Protein AF-A0AAW9E1P5-F1 (afdb_monomer)

pLDDT: mean 70.59, std 18.99, range [33.53, 93.5]

Structure (mmCIF, N/CA/C/O backbone):
data_AF-A0AAW9E1P5-F1
#
_entry.id   AF-A0AAW9E1P5-F1
#
loop_
_atom_site.group_PDB
_atom_site.id
_atom_site.type_symbol
_atom_site.label_atom_id
_atom_site.label_alt_id
_atom_site.label_comp_id
_atom_site.label_asym_id
_atom_site.label_entity_id
_atom_site.label_seq_id
_atom_site.pdbx_PDB_ins_code
_atom_site.Cartn_x
_atom_site.Cartn_y
_atom_site.Cartn_z
_atom_site.occupancy
_atom_site.B_iso_or_equiv
_atom_site.auth_seq_id
_atom_site.auth_comp_id
_atom_site.auth_asym_id
_atom_site.auth_atom_id
_atom_site.pdbx_PDB_model_num
ATOM 1 N N . MET A 1 1 ? -21.971 -15.546 39.933 1.00 37.09 1 MET A N 1
ATOM 2 C CA . MET A 1 1 ? -22.058 -14.760 38.681 1.00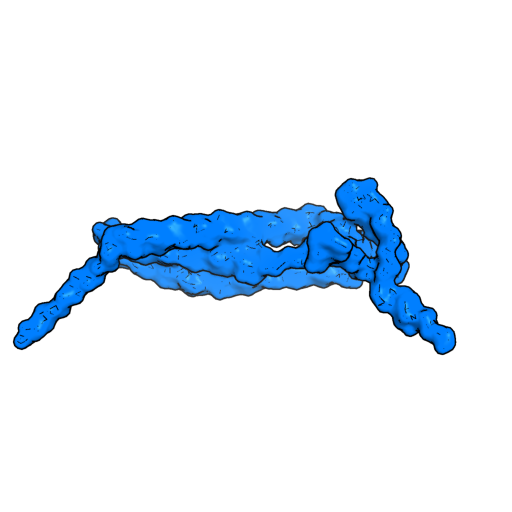 37.09 1 MET A CA 1
ATOM 3 C C . MET A 1 1 ? -20.858 -13.831 38.626 1.00 37.09 1 MET A C 1
ATOM 5 O O . MET A 1 1 ? -20.809 -12.867 39.376 1.00 37.09 1 MET A O 1
ATOM 9 N N . VAL A 1 2 ? -19.842 -14.179 37.836 1.00 39.12 2 VAL A N 1
ATOM 10 C CA . VAL A 1 2 ? -18.626 -13.367 37.693 1.00 39.12 2 VAL A CA 1
ATOM 11 C C . VAL A 1 2 ? -18.937 -12.247 36.705 1.00 39.12 2 VAL A C 1
ATOM 13 O O . VAL A 1 2 ? -19.222 -12.508 35.539 1.00 39.12 2 VAL A O 1
ATOM 16 N N . SER A 1 3 ? -18.948 -11.009 37.199 1.00 40.62 3 SER A N 1
ATOM 17 C CA . SER A 1 3 ? -19.027 -9.809 36.367 1.00 40.62 3 SER A CA 1
ATOM 18 C C . SER A 1 3 ? -17.874 -9.833 35.358 1.00 40.62 3 SER A C 1
ATOM 20 O O . SER A 1 3 ? -16.730 -10.038 35.779 1.00 40.62 3 SER A O 1
ATOM 22 N N . PRO A 1 4 ? -18.115 -9.661 34.045 1.00 50.28 4 PRO A N 1
ATOM 23 C CA . PRO A 1 4 ? -17.027 -9.590 33.090 1.00 50.28 4 PRO A CA 1
ATOM 24 C C . PRO A 1 4 ? -16.266 -8.296 33.368 1.00 50.28 4 PRO A C 1
ATOM 26 O O . PRO A 1 4 ? -16.728 -7.195 33.059 1.00 50.28 4 PRO A O 1
ATOM 29 N N . THR A 1 5 ? -15.092 -8.432 33.983 1.00 48.34 5 THR A N 1
ATOM 30 C CA . THR A 1 5 ? -14.117 -7.358 34.120 1.00 48.34 5 THR A CA 1
ATOM 31 C C . THR A 1 5 ? -13.845 -6.810 32.729 1.00 48.34 5 THR A C 1
ATOM 33 O O . THR A 1 5 ? -13.241 -7.458 31.873 1.00 48.34 5 THR A O 1
ATOM 36 N N . ARG A 1 6 ? -14.347 -5.599 32.487 1.00 48.88 6 ARG A N 1
ATOM 37 C CA . ARG A 1 6 ? -14.028 -4.790 31.318 1.00 48.88 6 ARG A CA 1
ATOM 38 C C . ARG A 1 6 ? -12.528 -4.506 31.410 1.00 48.88 6 ARG A C 1
ATOM 40 O O . ARG A 1 6 ? -12.123 -3.540 32.045 1.00 48.88 6 ARG A O 1
ATOM 47 N N . ARG A 1 7 ? -11.688 -5.387 30.861 1.00 52.50 7 ARG A N 1
ATOM 48 C CA . ARG A 1 7 ? -10.253 -5.125 30.720 1.00 52.50 7 ARG A CA 1
ATOM 49 C C . ARG A 1 7 ? -10.126 -3.957 29.749 1.00 52.50 7 ARG A C 1
ATOM 51 O O . ARG A 1 7 ? -10.206 -4.147 28.538 1.00 52.50 7 ARG A O 1
ATOM 58 N N . SER A 1 8 ? -10.039 -2.739 30.277 1.00 58.28 8 SER A N 1
ATOM 59 C CA . SER A 1 8 ? -9.611 -1.598 29.481 1.00 58.28 8 SER A CA 1
ATOM 60 C C . SER A 1 8 ? -8.161 -1.846 29.094 1.00 58.28 8 SER A C 1
ATOM 62 O O . SER A 1 8 ? -7.361 -2.271 29.929 1.00 58.28 8 SER A O 1
ATOM 64 N N . LEU A 1 9 ? -7.827 -1.603 27.831 1.00 63.16 9 LEU A N 1
ATOM 65 C CA . LEU A 1 9 ? -6.435 -1.561 27.407 1.00 63.16 9 LEU A CA 1
ATOM 66 C C . LEU A 1 9 ? -5.703 -0.545 28.300 1.00 63.16 9 LEU A C 1
ATOM 68 O O . LEU A 1 9 ? -6.252 0.528 28.561 1.00 63.16 9 LEU A O 1
ATOM 72 N N . ALA A 1 10 ? -4.516 -0.890 28.806 1.00 76.31 10 ALA A N 1
ATOM 73 C CA . ALA A 1 10 ? -3.713 0.062 29.567 1.00 76.31 10 ALA A CA 1
ATOM 74 C C . ALA A 1 10 ? -3.487 1.328 28.711 1.00 76.31 10 ALA A C 1
ATOM 76 O O . ALA A 1 10 ? -3.290 1.190 27.498 1.00 76.31 10 ALA A O 1
ATOM 77 N N . PRO A 1 11 ? -3.533 2.539 29.292 1.00 78.00 11 PRO A N 1
ATOM 78 C CA . PRO A 1 11 ? -3.399 3.788 28.538 1.00 78.00 11 PRO A CA 1
ATOM 79 C C . PRO A 1 11 ? -2.120 3.827 27.687 1.00 78.00 11 PRO A C 1
ATOM 81 O O . PRO A 1 11 ? -2.164 4.266 26.539 1.00 78.00 11 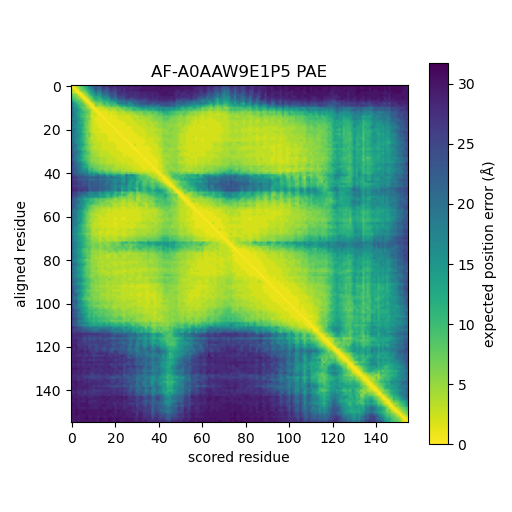PRO A O 1
ATOM 84 N N . ASP A 1 12 ? -1.026 3.248 28.183 1.00 82.25 12 ASP A N 1
ATOM 85 C CA . ASP A 1 12 ? 0.239 3.142 27.447 1.00 82.25 12 ASP A CA 1
ATOM 86 C C . ASP A 1 12 ? 0.124 2.227 26.219 1.00 82.25 12 ASP A C 1
ATOM 88 O O . ASP A 1 12 ? 0.589 2.562 25.131 1.00 82.25 12 ASP A O 1
ATOM 92 N N . ALA A 1 13 ? -0.568 1.092 26.350 1.00 83.38 13 ALA A N 1
ATOM 93 C CA . ALA A 1 13 ? -0.814 0.177 25.236 1.00 83.38 13 ALA A CA 1
ATOM 94 C C . ALA A 1 13 ? -1.752 0.791 24.183 1.00 83.38 13 ALA A C 1
ATOM 96 O O . ALA A 1 13 ? -1.593 0.539 22.989 1.00 83.38 13 ALA A O 1
ATOM 97 N N . PHE A 1 14 ? -2.708 1.623 24.610 1.00 86.38 14 PHE A N 1
ATOM 98 C CA . PHE A 1 14 ? -3.567 2.385 23.704 1.00 86.38 14 PHE A CA 1
ATOM 99 C C . PHE A 1 14 ? -2.764 3.410 22.898 1.00 86.38 14 PHE A C 1
ATOM 101 O O . PHE A 1 14 ? -2.911 3.479 21.678 1.00 86.38 14 PHE A O 1
ATOM 108 N N . LEU A 1 15 ? -1.886 4.165 23.565 1.00 87.62 15 LEU A N 1
ATOM 109 C CA . LEU A 1 15 ? -1.023 5.149 22.919 1.00 87.62 15 LEU A CA 1
ATOM 110 C C . LEU A 1 15 ? -0.057 4.488 21.926 1.00 87.62 15 LEU A C 1
ATOM 112 O O . LEU A 1 15 ? 0.050 4.938 20.787 1.00 87.62 15 LEU A O 1
ATOM 116 N N . LEU A 1 16 ? 0.596 3.391 22.321 1.00 89.50 16 LEU A N 1
ATOM 117 C CA . LEU A 1 16 ? 1.501 2.641 21.446 1.00 89.50 16 LEU A CA 1
ATOM 118 C C . LEU A 1 16 ? 0.784 2.099 20.207 1.00 89.50 16 LEU A C 1
ATOM 120 O O . LEU A 1 16 ? 1.308 2.207 19.099 1.00 89.50 16 LEU A O 1
ATOM 124 N N . LEU A 1 17 ? -0.429 1.565 20.371 1.00 89.75 17 LEU A N 1
ATOM 125 C CA . LEU A 1 17 ? -1.220 1.068 19.249 1.00 89.75 17 LEU A CA 1
ATOM 126 C C . LEU A 1 17 ? -1.655 2.208 18.314 1.00 89.75 17 LEU A C 1
ATOM 128 O O . LEU A 1 17 ? -1.618 2.039 17.098 1.00 89.75 17 LEU A O 1
ATOM 132 N N . ALA A 1 18 ? -2.000 3.381 18.854 1.00 90.44 18 ALA A N 1
ATOM 133 C CA . ALA A 1 18 ? -2.316 4.563 18.052 1.00 90.44 18 ALA A CA 1
ATOM 134 C C . ALA A 1 18 ? -1.112 5.034 17.224 1.00 90.44 18 ALA A C 1
ATOM 136 O O . ALA A 1 18 ? -1.243 5.255 16.020 1.00 90.44 18 ALA A O 1
ATOM 137 N N . ILE A 1 19 ? 0.064 5.127 17.851 1.00 93.44 19 ILE A N 1
ATOM 138 C CA . ILE A 1 19 ? 1.319 5.486 17.178 1.00 93.44 19 ILE A CA 1
ATOM 139 C C . ILE A 1 19 ? 1.637 4.470 16.078 1.00 93.44 19 ILE A C 1
ATOM 141 O O . ILE A 1 19 ? 1.923 4.853 14.946 1.00 93.44 19 ILE A O 1
ATOM 145 N N . PHE A 1 20 ? 1.528 3.176 16.377 1.00 93.00 20 PHE A N 1
ATOM 146 C CA . PHE A 1 20 ? 1.750 2.112 15.403 1.00 93.00 20 PHE A CA 1
ATOM 147 C C . PHE A 1 20 ? 0.799 2.214 14.199 1.00 93.00 20 PHE A C 1
ATOM 149 O O . PHE A 1 20 ? 1.245 2.144 13.054 1.00 93.00 20 PHE A O 1
ATOM 156 N N . CYS A 1 21 ? -0.497 2.451 14.430 1.00 93.44 21 CYS A N 1
ATOM 157 C CA . CYS A 1 21 ? -1.456 2.664 13.348 1.00 93.44 21 CYS A CA 1
ATOM 158 C C . CYS A 1 21 ? -1.112 3.898 12.500 1.00 93.44 21 CYS A C 1
ATOM 160 O O . CYS A 1 21 ? -1.239 3.838 11.282 1.00 93.44 21 CYS A O 1
ATOM 162 N N . LEU A 1 22 ? -0.644 4.994 13.104 1.00 93.31 22 LEU A N 1
ATOM 163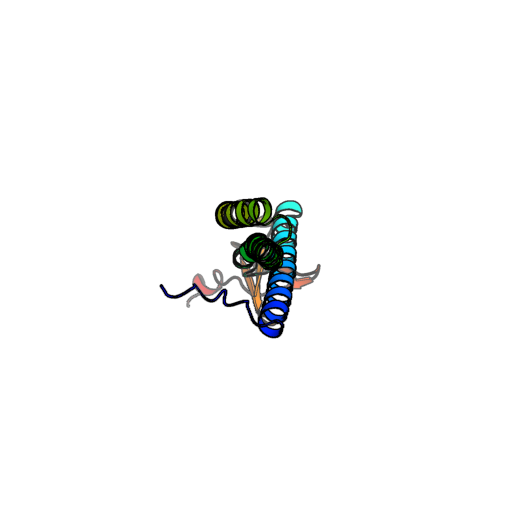 C CA . LEU A 1 22 ? -0.207 6.179 12.358 1.00 93.31 22 LEU A CA 1
ATOM 164 C C . LEU A 1 22 ? 1.019 5.892 11.482 1.00 93.31 22 LEU A C 1
ATOM 166 O O . LEU A 1 22 ? 1.048 6.311 10.327 1.00 93.31 22 LEU A O 1
ATOM 170 N N . TYR A 1 23 ? 1.995 5.127 11.977 1.00 93.50 23 TYR A N 1
ATOM 171 C CA . TYR A 1 23 ? 3.132 4.694 11.159 1.00 93.50 23 TYR A CA 1
ATOM 172 C C . TYR A 1 23 ? 2.687 3.854 9.960 1.00 93.50 23 TYR A C 1
ATOM 174 O O . TYR A 1 23 ? 3.101 4.123 8.832 1.00 93.50 23 TYR A O 1
ATOM 182 N N . LEU A 1 24 ? 1.802 2.876 10.179 1.00 92.00 24 LEU A N 1
ATOM 183 C CA . LEU A 1 24 ? 1.248 2.066 9.091 1.00 92.00 24 LEU A CA 1
ATOM 184 C C . LEU A 1 24 ? 0.454 2.906 8.084 1.00 92.00 24 LEU A C 1
ATOM 186 O O . LEU A 1 24 ? 0.518 2.636 6.887 1.00 92.00 24 LEU A O 1
ATOM 190 N N . PHE A 1 25 ? -0.256 3.934 8.553 1.00 93.19 25 PHE A N 1
ATOM 191 C CA . PHE A 1 25 ? -0.975 4.863 7.687 1.00 93.19 25 PHE A CA 1
ATOM 192 C C . PHE A 1 25 ? -0.015 5.608 6.757 1.00 93.19 25 PHE A C 1
ATOM 194 O O . PHE A 1 25 ? -0.231 5.623 5.550 1.00 93.19 25 PHE A O 1
ATOM 201 N N . VAL A 1 26 ? 1.065 6.184 7.297 1.00 92.75 26 VAL A N 1
ATOM 202 C CA . VAL A 1 26 ? 2.054 6.931 6.504 1.00 92.75 26 VAL A CA 1
ATOM 203 C C . VAL A 1 26 ? 2.749 6.023 5.488 1.00 92.75 26 VAL A C 1
ATOM 205 O O . VAL A 1 26 ? 2.847 6.387 4.319 1.00 92.75 26 VAL A O 1
ATOM 208 N N . ILE A 1 27 ? 3.177 4.827 5.905 1.00 89.81 27 ILE A N 1
ATOM 209 C CA . ILE A 1 27 ? 3.836 3.854 5.019 1.00 89.81 27 ILE A CA 1
ATOM 210 C C . ILE A 1 27 ? 2.889 3.408 3.901 1.00 89.81 27 ILE A C 1
ATOM 212 O O . ILE A 1 27 ? 3.270 3.405 2.732 1.00 89.81 27 ILE A O 1
ATOM 216 N N . GLY A 1 28 ? 1.648 3.057 4.249 1.00 88.94 28 GLY A N 1
ATOM 217 C CA . GLY A 1 28 ? 0.650 2.639 3.271 1.00 88.94 28 GLY A CA 1
ATOM 218 C C . GLY A 1 28 ? 0.279 3.760 2.300 1.00 88.94 28 GLY A C 1
ATOM 219 O O . GLY A 1 28 ? 0.130 3.504 1.107 1.00 88.94 28 GLY A O 1
ATOM 220 N N . LEU A 1 29 ? 0.178 5.006 2.778 1.00 91.00 29 LEU A N 1
ATOM 221 C CA . LEU A 1 29 ? -0.102 6.172 1.939 1.00 91.00 29 LEU A CA 1
ATOM 222 C C . LEU A 1 29 ? 1.037 6.424 0.950 1.00 91.00 29 LEU A C 1
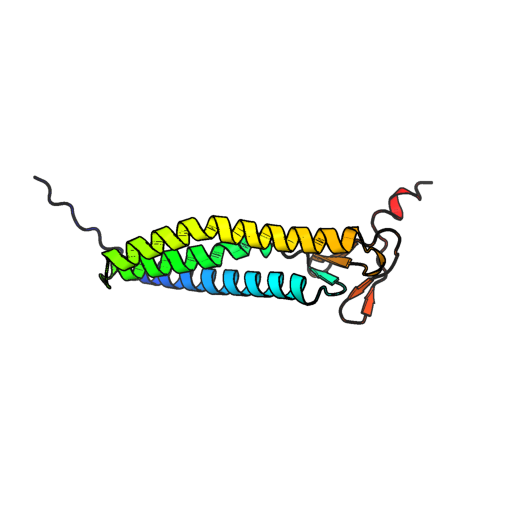ATOM 224 O O . LEU A 1 29 ? 0.776 6.584 -0.239 1.00 91.00 29 LEU A O 1
ATOM 228 N N . TYR A 1 30 ? 2.281 6.413 1.431 1.00 89.44 30 T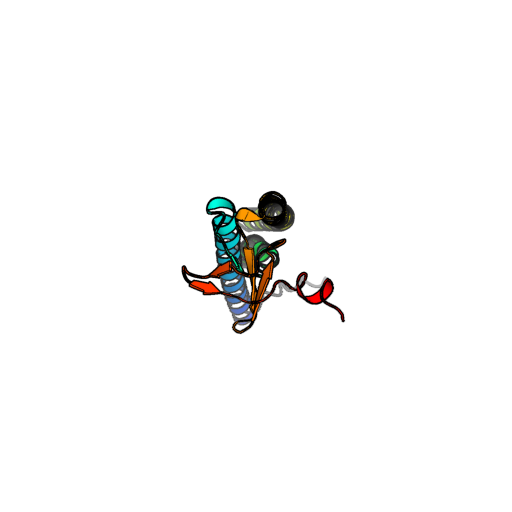YR A N 1
ATOM 229 C CA . TYR A 1 30 ? 3.467 6.562 0.592 1.00 89.44 30 TYR A CA 1
ATOM 230 C C . TYR A 1 30 ? 3.507 5.492 -0.505 1.00 89.44 30 TYR A C 1
ATOM 232 O O . TYR A 1 30 ? 3.550 5.834 -1.681 1.00 89.44 30 TYR A O 1
ATOM 240 N N . ALA A 1 31 ? 3.366 4.216 -0.136 1.00 87.38 31 ALA A N 1
ATOM 241 C CA . ALA A 1 31 ? 3.334 3.112 -1.093 1.00 87.38 31 ALA A CA 1
ATOM 242 C C . ALA A 1 31 ? 2.209 3.260 -2.136 1.00 87.38 31 ALA A C 1
ATOM 244 O O . ALA A 1 31 ? 2.415 2.999 -3.319 1.00 87.38 31 ALA A O 1
ATOM 245 N N . SER A 1 32 ? 1.025 3.712 -1.710 1.00 87.06 32 SER A N 1
ATOM 246 C CA . SER A 1 32 ? -0.110 3.943 -2.614 1.00 87.06 32 SER A CA 1
ATOM 247 C C . SER A 1 32 ? 0.188 5.050 -3.625 1.00 87.06 32 SER A C 1
ATOM 249 O O . SER A 1 32 ? -0.106 4.907 -4.809 1.00 87.06 32 SER A O 1
ATOM 251 N N . ILE A 1 33 ? 0.779 6.158 -3.166 1.00 86.94 33 ILE A N 1
ATOM 252 C CA . ILE A 1 33 ? 1.173 7.269 -4.035 1.00 86.94 33 ILE A CA 1
ATOM 253 C C . ILE A 1 33 ? 2.211 6.789 -5.045 1.00 86.94 33 ILE A C 1
ATOM 255 O O . ILE A 1 33 ? 2.026 7.034 -6.232 1.00 86.94 33 ILE A O 1
ATOM 259 N N . THR A 1 34 ? 3.238 6.055 -4.614 1.00 82.38 34 THR A N 1
ATOM 260 C CA . THR A 1 34 ? 4.293 5.598 -5.523 1.00 82.38 34 THR A CA 1
ATOM 261 C C . THR A 1 34 ? 3.757 4.677 -6.620 1.00 82.38 34 THR A C 1
ATOM 263 O O . THR A 1 34 ? 4.056 4.889 -7.792 1.00 82.38 34 THR A O 1
ATOM 266 N N . VAL A 1 35 ? 2.903 3.700 -6.285 1.00 81.25 35 VAL A N 1
ATOM 267 C CA . VAL A 1 35 ? 2.301 2.810 -7.298 1.00 81.25 35 VAL A CA 1
ATOM 268 C C . VAL A 1 35 ? 1.420 3.597 -8.277 1.00 81.25 35 VAL A C 1
ATOM 270 O O . VAL A 1 35 ? 1.469 3.349 -9.482 1.00 81.25 35 VAL A O 1
ATOM 273 N N . LEU A 1 36 ? 0.644 4.574 -7.792 1.00 84.56 36 LEU A N 1
ATOM 274 C CA . LEU A 1 36 ? -0.161 5.438 -8.661 1.00 84.56 36 LEU A CA 1
ATOM 275 C C . LEU A 1 36 ? 0.704 6.332 -9.553 1.00 84.56 36 LEU A C 1
ATOM 277 O O . LEU A 1 36 ? 0.386 6.492 -10.727 1.00 84.56 36 LEU A O 1
ATOM 281 N N . GLU A 1 37 ? 1.785 6.910 -9.028 1.00 81.50 37 GLU A N 1
ATOM 282 C CA . GLU A 1 37 ? 2.713 7.724 -9.814 1.00 81.50 37 GLU A CA 1
ATOM 283 C C . GLU A 1 37 ? 3.414 6.896 -10.894 1.00 81.50 37 GLU A C 1
ATOM 285 O O . GLU A 1 37 ? 3.507 7.360 -12.030 1.00 81.50 37 GLU A O 1
ATOM 290 N N . HIS A 1 38 ? 3.847 5.671 -10.579 1.00 75.69 38 HIS A N 1
ATOM 291 C CA . HIS A 1 38 ? 4.424 4.750 -11.561 1.00 75.69 38 HIS A CA 1
ATOM 292 C C . HIS A 1 38 ? 3.426 4.402 -12.667 1.00 75.69 38 HIS A C 1
ATOM 294 O O . HIS A 1 38 ? 3.770 4.475 -13.845 1.00 75.69 38 HIS A O 1
ATOM 300 N N . TRP A 1 39 ? 2.180 4.094 -12.305 1.00 78.06 39 TRP A N 1
ATOM 301 C CA . TRP A 1 39 ? 1.140 3.785 -13.284 1.00 78.06 39 TRP A CA 1
ATOM 302 C C . TRP A 1 39 ? 0.757 4.999 -14.151 1.00 78.06 39 TRP A C 1
ATOM 304 O O . TRP A 1 39 ? 0.572 4.857 -15.356 1.00 78.06 39 TRP A O 1
ATOM 314 N N . LEU A 1 40 ? 0.654 6.201 -13.565 1.00 78.88 40 LEU A N 1
ATOM 315 C CA . LEU A 1 40 ? 0.249 7.423 -14.276 1.00 78.88 40 LEU A CA 1
ATOM 316 C C . LEU A 1 40 ? 1.346 7.993 -15.175 1.00 78.88 40 LEU A C 1
ATOM 318 O O . LEU A 1 40 ? 1.055 8.463 -16.273 1.00 78.88 40 LEU A O 1
ATOM 322 N N . ARG A 1 41 ? 2.585 8.044 -14.677 1.00 73.38 41 ARG A N 1
ATOM 323 C CA . ARG A 1 41 ? 3.696 8.687 -15.388 1.00 73.38 41 ARG A CA 1
ATOM 324 C C . ARG A 1 41 ? 4.432 7.732 -16.318 1.00 73.38 41 ARG A C 1
ATOM 326 O O . ARG A 1 41 ? 5.176 8.233 -17.152 1.00 73.38 41 ARG A O 1
ATOM 333 N N . LEU A 1 42 ? 4.242 6.415 -16.165 1.00 67.56 42 LEU A N 1
ATOM 334 C CA . LEU A 1 42 ? 4.973 5.372 -16.895 1.00 67.56 42 LEU A CA 1
ATOM 335 C C . LEU A 1 42 ? 6.467 5.731 -17.032 1.00 67.56 42 LEU A C 1
ATOM 337 O O . LEU A 1 42 ? 6.977 5.855 -18.145 1.00 67.56 42 LEU A O 1
ATOM 341 N N . PRO A 1 43 ? 7.179 5.968 -15.912 1.00 61.00 43 PRO A N 1
ATOM 342 C CA . PRO A 1 43 ? 8.558 6.440 -15.954 1.00 61.00 43 PRO A CA 1
ATOM 343 C C . PRO A 1 43 ? 9.474 5.447 -16.678 1.00 61.00 43 PRO A C 1
ATOM 345 O O . PRO A 1 43 ? 9.288 4.238 -16.601 1.00 61.00 43 PRO A O 1
ATOM 348 N N . ASN A 1 44 ? 10.542 5.933 -17.306 1.00 54.88 44 ASN A N 1
ATOM 349 C CA . ASN A 1 44 ? 11.532 5.077 -17.984 1.00 54.88 44 ASN A CA 1
ATOM 350 C C . ASN A 1 44 ? 12.370 4.209 -17.005 1.00 54.88 44 ASN A C 1
ATOM 352 O O . ASN A 1 44 ? 13.357 3.591 -17.383 1.00 54.88 44 ASN A O 1
ATOM 356 N N . TYR A 1 45 ? 12.025 4.179 -15.716 1.00 53.06 45 TYR A N 1
ATOM 357 C CA . TYR A 1 45 ? 12.659 3.349 -14.697 1.00 53.06 45 TYR A CA 1
ATOM 358 C C . TYR A 1 45 ? 11.614 2.902 -13.667 1.00 53.06 45 TYR A C 1
ATOM 360 O O . TYR A 1 45 ? 10.779 3.698 -13.245 1.00 53.06 45 TYR A O 1
ATOM 368 N N . LEU A 1 46 ? 11.679 1.642 -13.229 1.00 57.06 46 LEU A N 1
ATOM 369 C CA . LEU A 1 46 ? 10.841 1.100 -12.155 1.00 57.06 46 LEU A CA 1
ATOM 370 C C . LEU A 1 46 ? 11.760 0.588 -11.054 1.00 57.06 46 LEU A C 1
ATOM 372 O O . LEU A 1 46 ? 12.479 -0.394 -11.219 1.00 57.06 46 LEU A O 1
ATOM 376 N N . THR A 1 47 ? 11.752 1.229 -9.897 1.00 53.41 47 THR A N 1
ATOM 377 C CA . THR A 1 47 ? 12.447 0.689 -8.727 1.00 53.41 47 THR A CA 1
ATOM 378 C C . THR A 1 47 ? 11.742 -0.592 -8.261 1.00 53.41 47 THR A C 1
ATOM 380 O O . THR A 1 47 ? 10.513 -0.649 -8.278 1.00 53.41 47 THR A O 1
ATOM 383 N N . ASP A 1 48 ? 12.492 -1.641 -7.875 1.00 50.19 48 ASP A N 1
ATOM 384 C CA . ASP A 1 48 ? 11.924 -2.882 -7.311 1.00 50.19 48 ASP A CA 1
ATOM 385 C C . ASP A 1 48 ? 11.438 -2.612 -5.889 1.00 50.19 48 ASP A C 1
ATOM 387 O O . ASP A 1 48 ? 12.009 -3.033 -4.881 1.00 50.19 48 ASP A O 1
ATOM 391 N N . ASN A 1 49 ? 10.395 -1.808 -5.808 1.00 56.56 49 ASN A N 1
ATOM 392 C CA . ASN A 1 49 ? 9.830 -1.411 -4.556 1.00 56.56 49 ASN A CA 1
ATOM 393 C C . ASN A 1 49 ? 8.801 -2.470 -4.183 1.00 56.56 49 ASN A C 1
ATOM 395 O O . ASN A 1 49 ? 7.768 -2.619 -4.828 1.00 56.56 49 ASN A O 1
ATOM 399 N N . ARG A 1 50 ? 9.030 -3.159 -3.059 1.00 63.78 50 ARG A N 1
ATOM 400 C CA . ARG A 1 50 ? 8.026 -4.009 -2.381 1.00 63.78 50 ARG A CA 1
ATOM 401 C C . ARG A 1 50 ? 6.804 -3.211 -1.885 1.00 63.78 50 ARG A C 1
ATOM 403 O O . ARG A 1 50 ? 6.067 -3.669 -1.015 1.00 63.78 50 ARG A O 1
ATOM 410 N N . GLU A 1 51 ? 6.609 -2.006 -2.401 1.00 67.19 51 GLU A N 1
ATOM 411 C CA . GLU A 1 51 ? 5.583 -1.052 -2.027 1.00 67.19 51 GLU A CA 1
ATOM 412 C C . GLU A 1 51 ? 4.193 -1.593 -2.330 1.00 67.19 51 GLU A C 1
ATOM 414 O O . GLU A 1 51 ? 3.323 -1.417 -1.486 1.00 67.19 51 GLU A O 1
ATOM 419 N N . THR A 1 52 ? 3.999 -2.380 -3.398 1.00 65.31 52 THR A N 1
ATOM 420 C CA . THR A 1 52 ? 2.713 -3.032 -3.712 1.00 65.31 52 THR A CA 1
ATOM 421 C C . THR A 1 52 ? 2.182 -3.869 -2.537 1.00 65.31 52 THR A C 1
ATOM 423 O O . THR A 1 52 ? 0.984 -3.859 -2.254 1.00 65.31 52 THR A O 1
ATOM 426 N N . PHE A 1 53 ? 3.065 -4.526 -1.770 1.00 67.19 53 PHE A N 1
ATOM 427 C CA . PHE A 1 53 ? 2.678 -5.262 -0.557 1.00 67.19 53 PHE A CA 1
ATOM 428 C C . PHE A 1 53 ? 2.323 -4.344 0.620 1.00 67.19 53 PHE A C 1
ATOM 430 O O . PHE A 1 53 ? 1.496 -4.700 1.460 1.00 67.19 53 PHE A O 1
ATOM 437 N N . LEU A 1 54 ? 2.938 -3.164 0.693 1.00 79.31 54 LEU A N 1
ATOM 438 C CA . LEU A 1 54 ? 2.737 -2.193 1.769 1.00 79.31 54 LEU A CA 1
ATOM 439 C C . LEU A 1 54 ? 1.477 -1.341 1.574 1.00 79.31 54 LEU A C 1
ATOM 441 O O . LEU A 1 54 ? 0.976 -0.783 2.547 1.00 79.31 54 LEU A O 1
ATOM 445 N N . VAL A 1 55 ? 0.903 -1.300 0.367 1.00 81.69 55 VAL A N 1
ATOM 446 C CA . VAL A 1 55 ? -0.348 -0.576 0.081 1.00 81.69 55 VAL A CA 1
ATOM 447 C C . VAL A 1 55 ? -1.508 -1.045 0.975 1.00 81.69 55 VAL A C 1
ATOM 449 O O . VAL A 1 55 ? -2.304 -0.241 1.465 1.00 81.69 55 VAL A O 1
ATOM 452 N N . GLY A 1 56 ? -1.564 -2.344 1.287 1.00 80.31 56 GLY A N 1
ATOM 453 C CA . GLY A 1 56 ? -2.565 -2.919 2.192 1.00 80.31 56 GLY A CA 1
ATOM 454 C C . GLY A 1 56 ? -2.508 -2.397 3.632 1.00 80.31 56 GLY A C 1
ATOM 455 O O . GLY A 1 56 ? -3.495 -2.505 4.364 1.00 80.31 56 GLY A O 1
ATOM 456 N N . ALA A 1 57 ? -1.387 -1.795 4.044 1.00 86.69 57 ALA A N 1
ATOM 457 C CA . ALA A 1 57 ? -1.231 -1.221 5.375 1.00 86.69 57 ALA A CA 1
ATOM 458 C C . ALA A 1 57 ? -2.139 -0.002 5.597 1.00 86.69 57 ALA A C 1
ATOM 460 O O . ALA A 1 57 ? -2.570 0.223 6.726 1.00 86.69 57 ALA A O 1
ATOM 461 N N . LEU A 1 58 ? -2.489 0.746 4.543 1.00 91.19 58 LEU A N 1
ATOM 462 C CA . LEU A 1 58 ? -3.305 1.959 4.647 1.00 91.19 58 LEU A CA 1
ATOM 463 C C . LEU A 1 58 ? -4.736 1.681 5.160 1.00 91.19 58 LEU A C 1
ATOM 465 O O . LEU A 1 58 ? -5.114 2.224 6.202 1.00 91.19 58 LEU A O 1
ATOM 469 N N . PRO A 1 59 ? -5.548 0.825 4.509 1.00 91.69 59 PRO A N 1
ATOM 470 C CA . PRO A 1 59 ? -6.895 0.524 4.995 1.00 91.69 59 PRO A CA 1
ATOM 471 C C . PRO A 1 59 ? -6.887 -0.221 6.339 1.00 91.69 59 PRO A C 1
ATOM 473 O O . PRO A 1 59 ? -7.764 0.017 7.172 1.00 91.69 59 PRO A O 1
ATOM 476 N N . LEU A 1 60 ? -5.867 -1.047 6.612 1.00 90.12 60 LEU A N 1
ATOM 477 C CA . LEU A 1 60 ? -5.682 -1.685 7.921 1.00 90.12 60 LEU A CA 1
ATOM 478 C C . LEU A 1 60 ? -5.372 -0.669 9.029 1.00 90.12 60 LEU A C 1
ATOM 480 O O . LEU A 1 60 ? -5.924 -0.769 10.125 1.00 90.12 60 LEU A O 1
ATOM 484 N N . ALA A 1 61 ? -4.543 0.335 8.748 1.00 92.31 61 ALA A N 1
ATOM 485 C CA . ALA A 1 61 ? -4.249 1.419 9.676 1.00 92.31 61 ALA A CA 1
ATOM 486 C C . ALA A 1 61 ? -5.505 2.233 10.011 1.00 92.31 61 ALA A C 1
ATOM 488 O O . ALA A 1 61 ? -5.774 2.502 11.183 1.00 92.31 61 ALA A O 1
ATOM 489 N N . ILE A 1 62 ? -6.320 2.556 8.999 1.00 93.06 62 ILE A N 1
ATOM 490 C CA . ILE A 1 62 ? -7.605 3.245 9.185 1.00 93.06 62 ILE A CA 1
ATOM 491 C C . ILE A 1 62 ? -8.545 2.393 10.047 1.00 93.06 62 ILE A C 1
ATOM 493 O O . ILE A 1 62 ? -9.138 2.901 11.000 1.00 93.06 62 ILE A O 1
ATOM 497 N N . ALA A 1 63 ? -8.650 1.089 9.775 1.00 92.44 63 ALA A N 1
ATOM 498 C CA . ALA A 1 63 ? -9.446 0.179 10.593 1.00 92.44 63 ALA A CA 1
ATOM 499 C C . ALA A 1 63 ? -8.964 0.131 12.056 1.00 92.44 63 ALA A C 1
ATOM 501 O O . ALA A 1 63 ? -9.795 0.145 12.968 1.00 92.44 63 ALA A O 1
ATOM 502 N N . GLY A 1 64 ? -7.647 0.135 12.286 1.00 90.00 64 GLY A N 1
ATOM 503 C CA . GLY A 1 64 ? -7.041 0.194 13.617 1.00 90.00 64 GLY A CA 1
ATOM 504 C C . GLY A 1 64 ? -7.391 1.478 14.375 1.00 90.00 64 GLY A C 1
ATOM 505 O O . GLY A 1 64 ? -7.875 1.409 15.506 1.00 90.00 64 GLY A O 1
ATOM 506 N N . LEU A 1 65 ? -7.257 2.644 13.732 1.00 92.50 65 LEU A N 1
ATOM 507 C CA . LEU A 1 65 ? -7.632 3.944 14.310 1.00 92.50 65 LEU A CA 1
ATOM 508 C C . LEU A 1 65 ? -9.128 4.014 14.651 1.00 92.50 65 LEU A C 1
ATOM 510 O O . LEU A 1 65 ? -9.504 4.474 15.730 1.00 92.50 65 LEU A O 1
ATOM 514 N N . LEU A 1 66 ? -9.996 3.498 13.777 1.00 91.81 66 LEU A N 1
ATOM 515 C CA . LEU A 1 66 ? -11.436 3.404 14.042 1.00 91.81 66 LEU A CA 1
ATOM 516 C C . LEU A 1 66 ? -11.741 2.471 15.225 1.00 91.81 66 LEU A C 1
ATO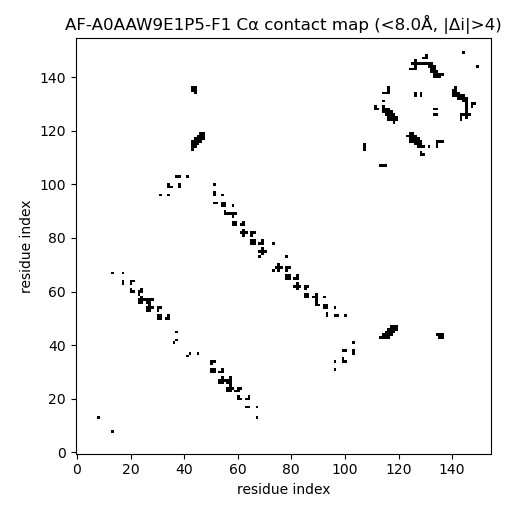M 518 O O . LEU A 1 66 ? -12.609 2.773 16.047 1.00 91.81 66 LEU A O 1
ATOM 522 N N . GLY A 1 67 ? -11.017 1.356 15.342 1.00 87.75 67 GLY A N 1
ATOM 523 C CA . GLY A 1 67 ? -11.105 0.445 16.483 1.00 87.75 67 GLY A CA 1
ATOM 524 C C . GLY A 1 67 ? -10.704 1.113 17.802 1.00 87.75 67 GLY A C 1
ATOM 525 O O . GLY A 1 67 ? -11.404 0.962 18.805 1.00 87.75 67 GLY A O 1
ATOM 526 N N . LEU A 1 68 ? -9.640 1.919 17.786 1.00 89.00 68 LEU A N 1
ATOM 527 C CA . LEU A 1 68 ? -9.196 2.715 18.932 1.00 89.00 68 LEU A CA 1
ATOM 528 C C . LEU A 1 68 ? -10.254 3.749 19.344 1.00 89.00 68 LEU A C 1
ATOM 530 O O . LEU A 1 68 ? -10.643 3.794 20.511 1.00 89.00 68 LEU A O 1
ATOM 534 N N . LEU A 1 69 ? -10.811 4.505 18.391 1.00 87.38 69 LEU A N 1
ATOM 535 C CA . LEU A 1 69 ? -11.903 5.456 18.652 1.00 87.38 69 LEU A CA 1
ATOM 536 C C . LEU A 1 69 ? -13.146 4.767 19.240 1.00 87.38 69 LEU A C 1
ATOM 538 O O . LEU A 1 69 ? -13.773 5.285 20.169 1.00 87.38 69 LEU A O 1
ATOM 542 N N . ALA A 1 70 ? -13.481 3.567 18.754 1.00 86.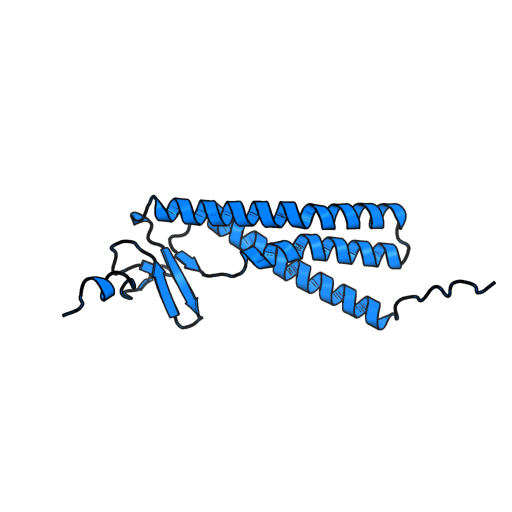75 70 ALA A N 1
ATOM 543 C CA . ALA A 1 70 ? -14.552 2.750 19.322 1.00 86.75 70 ALA A CA 1
ATOM 544 C C . ALA A 1 70 ? -14.254 2.302 20.765 1.00 86.75 70 ALA A C 1
ATOM 546 O O . ALA A 1 70 ? -15.180 2.196 21.577 1.00 86.75 70 ALA A O 1
ATOM 547 N N . GLY A 1 71 ? -12.980 2.041 21.077 1.00 82.31 71 GLY A N 1
ATOM 548 C CA . GLY A 1 71 ? -12.484 1.670 22.403 1.00 82.31 71 GLY A CA 1
ATOM 549 C C . GLY A 1 71 ? -12.641 2.781 23.442 1.00 82.31 71 GLY A C 1
ATOM 550 O O . GLY A 1 71 ? -13.040 2.494 24.569 1.00 82.31 71 GLY A O 1
ATOM 551 N N . VAL A 1 72 ? -12.440 4.043 23.043 1.00 85.19 72 VAL A N 1
ATOM 552 C CA . VAL A 1 72 ? -12.643 5.238 23.895 1.00 85.19 72 VAL A CA 1
ATOM 553 C C . VAL A 1 72 ? -14.130 5.619 24.020 1.00 85.19 72 VAL A C 1
ATOM 555 O O . VAL A 1 72 ? -14.511 6.440 24.846 1.00 85.19 72 VAL A O 1
ATOM 558 N N . GLY A 1 73 ? -15.012 4.984 23.240 1.00 79.56 73 GLY A N 1
ATOM 559 C CA . GLY A 1 73 ? -16.465 5.168 23.329 1.00 79.56 73 GLY A CA 1
ATOM 560 C C . GLY A 1 73 ? -17.048 6.171 22.332 1.00 79.56 73 GLY A C 1
ATOM 561 O O . GLY A 1 73 ? -18.263 6.386 22.329 1.00 79.56 73 GLY A O 1
ATOM 562 N N . VAL A 1 74 ? -16.239 6.724 21.424 1.00 82.12 74 VAL A N 1
ATOM 563 C CA . VAL A 1 74 ? -16.709 7.625 20.363 1.00 82.12 74 VAL A CA 1
ATOM 564 C C . VAL A 1 74 ? -17.601 6.847 19.400 1.00 82.12 74 VAL A C 1
ATOM 566 O O . VAL A 1 74 ? -17.129 5.962 18.690 1.00 82.12 74 VAL A O 1
ATOM 569 N N . LYS A 1 75 ? -18.910 7.147 19.383 1.00 87.12 75 LYS A N 1
ATOM 570 C CA . LYS A 1 75 ? -19.916 6.549 18.475 1.00 87.12 75 LYS A CA 1
ATOM 571 C C . LYS A 1 75 ? -19.669 5.050 18.207 1.00 87.12 75 LYS A C 1
ATOM 573 O O . LYS A 1 75 ? -19.675 4.605 17.059 1.00 87.12 75 LYS A O 1
ATOM 578 N N . LYS A 1 76 ? -19.453 4.262 19.271 1.00 86.38 76 LYS A N 1
ATOM 579 C CA . LYS A 1 76 ? -18.907 2.889 19.221 1.00 86.38 76 LYS A CA 1
ATOM 580 C C . LYS A 1 76 ? -19.506 1.998 18.124 1.00 86.38 76 LYS A C 1
ATOM 582 O O . LYS A 1 76 ? -18.769 1.338 17.401 1.00 86.38 76 LYS A O 1
ATOM 587 N N . ARG A 1 77 ? -20.838 1.985 17.966 1.00 87.50 77 ARG A N 1
ATOM 588 C CA . ARG A 1 77 ? -21.515 1.170 16.935 1.00 87.50 77 ARG A CA 1
ATOM 589 C C . ARG A 1 77 ? -21.124 1.570 15.509 1.00 87.50 77 ARG A C 1
ATOM 591 O O . ARG A 1 77 ? -20.941 0.690 14.675 1.00 87.50 77 ARG A O 1
ATOM 598 N N . LEU A 1 78 ? -21.006 2.869 15.237 1.00 90.25 78 LEU A N 1
ATOM 599 C CA . LEU A 1 78 ? -20.604 3.385 13.930 1.00 90.25 78 LEU A CA 1
ATOM 600 C C . LEU A 1 78 ? -19.136 3.050 13.652 1.00 90.25 78 LEU A C 1
ATOM 602 O O . LEU A 1 78 ? -18.834 2.490 12.605 1.00 90.25 78 LEU A O 1
ATOM 606 N N . MET A 1 79 ? -18.250 3.315 14.614 1.00 89.94 79 MET A N 1
ATOM 607 C CA . MET A 1 79 ? -16.812 3.070 14.466 1.00 89.94 79 MET A CA 1
ATOM 608 C C . MET A 1 79 ? -16.490 1.585 14.253 1.00 89.94 79 MET A C 1
ATOM 610 O O . MET A 1 79 ? -15.707 1.254 13.372 1.00 89.94 79 MET A O 1
ATOM 614 N N . VAL A 1 80 ? -17.162 0.671 14.967 1.00 88.19 80 VAL A N 1
ATOM 615 C CA . VAL A 1 80 ? -17.011 -0.781 14.745 1.00 88.19 80 VAL A CA 1
ATOM 616 C C . VAL A 1 80 ? -17.501 -1.201 13.355 1.00 88.19 80 VAL A C 1
ATOM 618 O O . VAL A 1 80 ? -16.879 -2.053 12.725 1.00 88.19 80 VAL A O 1
ATOM 621 N N . ARG A 1 81 ? -18.606 -0.625 12.857 1.00 90.62 81 ARG A N 1
ATOM 622 C CA . ARG A 1 81 ? -19.085 -0.909 11.493 1.00 90.62 81 ARG A CA 1
ATOM 623 C C . ARG A 1 81 ? -18.080 -0.434 10.448 1.00 90.62 81 ARG A C 1
ATOM 625 O O . ARG A 1 81 ? -17.730 -1.216 9.573 1.00 90.62 81 ARG A O 1
ATOM 632 N N . LEU A 1 82 ? -17.584 0.796 10.577 1.00 91.62 82 LEU A N 1
ATOM 633 C CA . LEU A 1 82 ? -16.575 1.343 9.670 1.00 91.62 82 LEU A CA 1
ATOM 634 C C . LEU A 1 82 ? -15.275 0.533 9.727 1.00 91.62 82 LEU A C 1
ATOM 636 O O . LEU A 1 82 ? -14.749 0.176 8.683 1.00 91.62 82 LEU A O 1
ATOM 640 N N . CYS A 1 83 ? -14.810 0.151 10.918 1.00 91.38 83 CYS A N 1
ATOM 641 C CA . CYS A 1 83 ? -13.643 -0.715 11.097 1.00 91.38 83 CYS A CA 1
ATOM 642 C C . CYS A 1 83 ? -13.775 -2.022 10.291 1.00 91.38 83 CYS A C 1
ATOM 644 O O . CYS A 1 83 ? -12.880 -2.361 9.523 1.00 91.38 83 CYS A O 1
ATOM 646 N N . LYS A 1 84 ? -14.927 -2.707 10.367 1.00 90.50 84 LYS A N 1
ATOM 647 C CA . LYS A 1 84 ? -15.193 -3.914 9.559 1.00 90.50 84 LYS A CA 1
ATOM 648 C C . LYS A 1 84 ? -15.175 -3.642 8.055 1.00 90.50 84 LYS A C 1
ATOM 650 O O . LYS A 1 84 ? -14.632 -4.451 7.308 1.00 90.50 84 LYS A O 1
ATOM 655 N N . VAL A 1 85 ? -15.763 -2.525 7.621 1.00 93.12 85 VAL A N 1
ATOM 656 C CA . VAL A 1 85 ? -15.769 -2.120 6.207 1.00 93.12 85 VAL A CA 1
ATOM 657 C C . VAL A 1 85 ? -14.345 -1.896 5.713 1.00 93.12 85 VAL A C 1
ATOM 659 O O . VAL A 1 85 ? -13.989 -2.442 4.678 1.00 93.12 85 VAL A O 1
ATOM 662 N N . PHE A 1 86 ? -13.513 -1.171 6.463 1.00 91.69 86 PHE A N 1
ATOM 663 C CA . PHE A 1 86 ? -12.121 -0.929 6.082 1.00 91.69 86 PHE A CA 1
ATOM 664 C C . PHE A 1 86 ? -11.280 -2.209 6.091 1.00 91.69 86 PHE A C 1
ATOM 666 O O . PHE A 1 86 ? -10.498 -2.402 5.169 1.00 91.69 86 PHE A O 1
ATOM 673 N N . CYS A 1 87 ? -11.500 -3.134 7.034 1.00 89.88 87 CYS A N 1
ATOM 674 C CA . CYS A 1 87 ? -10.854 -4.451 6.994 1.00 89.88 87 CYS A CA 1
ATOM 675 C C . CYS A 1 87 ? -11.216 -5.247 5.731 1.00 89.88 87 CYS A C 1
ATOM 677 O O . CYS A 1 87 ? -10.343 -5.866 5.129 1.00 89.88 87 CYS A O 1
ATOM 679 N N . ALA A 1 88 ? -12.490 -5.241 5.323 1.00 89.75 88 ALA A N 1
ATOM 680 C CA . ALA A 1 88 ? -12.918 -5.901 4.090 1.00 89.75 88 ALA A CA 1
ATOM 681 C C . ALA A 1 88 ? -12.368 -5.183 2.846 1.00 89.75 88 ALA A C 1
ATOM 683 O O . ALA A 1 88 ? -11.906 -5.823 1.902 1.00 89.75 88 ALA A O 1
ATOM 684 N N . PHE A 1 89 ? -12.365 -3.849 2.874 1.00 90.00 89 PHE A N 1
ATOM 685 C CA . PHE A 1 89 ? -11.834 -3.016 1.804 1.00 90.00 89 PHE A CA 1
ATOM 686 C C . PHE A 1 89 ? -10.334 -3.233 1.597 1.00 90.00 89 PHE A C 1
ATOM 688 O O . PHE A 1 89 ? -9.888 -3.158 0.459 1.00 90.00 89 PHE A O 1
ATOM 695 N N . SER A 1 90 ? -9.568 -3.590 2.636 1.00 87.62 90 SER A N 1
ATOM 696 C CA . SER A 1 90 ? -8.141 -3.909 2.506 1.00 87.62 90 SER A CA 1
ATOM 697 C C . SER A 1 90 ? -7.848 -4.954 1.433 1.00 87.62 90 SER A C 1
ATOM 699 O O . SER A 1 90 ? -6.883 -4.800 0.694 1.00 87.62 90 SER A O 1
ATOM 701 N N . LEU A 1 91 ? -8.686 -5.987 1.302 1.00 86.19 91 LEU A N 1
ATOM 702 C CA . LEU A 1 91 ? -8.490 -7.030 0.290 1.00 86.19 91 LEU A CA 1
ATOM 703 C C . LEU A 1 91 ? -8.688 -6.487 -1.128 1.00 86.19 91 LEU A C 1
ATOM 705 O O . LEU A 1 91 ? -7.872 -6.744 -2.010 1.00 86.19 91 LEU A O 1
ATOM 709 N N . ILE A 1 92 ? -9.748 -5.700 -1.327 1.00 89.81 92 ILE A N 1
ATOM 710 C CA . ILE A 1 92 ? -10.055 -5.060 -2.613 1.00 89.81 92 ILE A CA 1
ATOM 711 C C . ILE A 1 92 ? -8.957 -4.053 -2.968 1.00 89.81 92 ILE A C 1
ATOM 713 O O . ILE A 1 92 ? -8.515 -3.995 -4.110 1.00 89.81 92 ILE A O 1
ATOM 717 N N . TYR A 1 93 ? -8.490 -3.296 -1.977 1.00 89.81 93 TYR A N 1
ATOM 718 C CA . TYR A 1 93 ? -7.440 -2.300 -2.128 1.00 89.81 93 TYR A CA 1
ATOM 719 C C . TYR A 1 93 ? -6.120 -2.945 -2.565 1.00 89.81 93 TYR A C 1
ATOM 721 O O . TYR A 1 93 ? -5.547 -2.540 -3.569 1.00 89.81 93 TYR A O 1
ATOM 729 N N . ILE A 1 94 ? -5.685 -4.014 -1.889 1.00 87.56 94 ILE A N 1
ATOM 730 C CA . ILE A 1 94 ? -4.483 -4.766 -2.278 1.00 87.56 94 ILE A CA 1
ATOM 731 C C . ILE A 1 94 ? -4.627 -5.322 -3.700 1.00 87.56 94 ILE A C 1
ATOM 733 O O . ILE A 1 94 ? -3.712 -5.175 -4.504 1.00 87.56 94 ILE A O 1
ATOM 737 N N . ALA A 1 95 ? -5.775 -5.922 -4.032 1.00 88.12 95 ALA A N 1
ATOM 738 C CA . ALA A 1 95 ? -6.009 -6.485 -5.360 1.00 88.12 95 ALA A CA 1
ATOM 739 C C . ALA A 1 95 ? -5.976 -5.418 -6.469 1.00 88.12 95 ALA A C 1
ATOM 741 O O . ALA A 1 95 ? -5.388 -5.651 -7.522 1.00 88.12 95 ALA A O 1
ATOM 742 N N . ALA A 1 96 ? -6.561 -4.240 -6.231 1.00 88.75 96 ALA A N 1
ATOM 743 C CA . ALA A 1 96 ? -6.557 -3.136 -7.188 1.00 88.75 96 ALA A CA 1
ATOM 744 C C . ALA A 1 96 ? -5.135 -2.627 -7.468 1.00 88.75 96 ALA A C 1
ATOM 746 O O . ALA A 1 96 ? -4.763 -2.434 -8.622 1.00 88.75 96 ALA A O 1
ATOM 747 N N . PHE A 1 97 ? -4.321 -2.460 -6.426 1.00 87.62 97 PHE A N 1
ATOM 748 C CA . PHE A 1 97 ? -2.941 -2.003 -6.580 1.00 87.62 97 PHE A CA 1
ATOM 749 C C . PHE A 1 97 ? -2.022 -3.071 -7.172 1.00 87.62 97 PHE A C 1
ATOM 751 O O . PHE A 1 97 ? -1.185 -2.744 -8.007 1.00 87.62 97 PHE A O 1
ATOM 758 N N . ALA A 1 98 ? -2.227 -4.344 -6.832 1.00 85.06 98 ALA A N 1
ATOM 759 C CA . ALA A 1 98 ? -1.550 -5.452 -7.498 1.00 85.06 98 ALA A CA 1
ATOM 760 C C . ALA A 1 98 ? -1.902 -5.518 -8.993 1.00 85.06 98 ALA A C 1
ATOM 762 O O . ALA A 1 98 ? -1.038 -5.796 -9.820 1.00 85.06 98 ALA A O 1
ATOM 763 N N . TRP A 1 99 ? -3.154 -5.226 -9.358 1.00 86.81 99 TRP A N 1
ATOM 764 C CA . TRP A 1 99 ? -3.568 -5.153 -10.757 1.00 86.81 99 TRP A CA 1
ATOM 765 C C . TRP A 1 99 ? -2.931 -3.970 -11.495 1.00 86.81 99 TRP A C 1
ATOM 767 O O . TRP A 1 99 ? -2.483 -4.143 -12.627 1.00 86.81 99 TRP A O 1
ATOM 777 N N . LEU A 1 100 ? -2.849 -2.791 -10.868 1.00 84.62 100 LEU A N 1
ATOM 778 C CA . LEU A 1 100 ? -2.167 -1.626 -11.447 1.00 84.62 100 LEU A CA 1
ATOM 779 C C . LEU A 1 100 ? -0.678 -1.898 -11.676 1.00 84.62 100 LEU A C 1
ATOM 781 O O . LEU A 1 100 ? -0.164 -1.608 -12.754 1.00 84.62 100 LEU A O 1
ATOM 785 N N . ASP A 1 101 ? -0.007 -2.497 -10.695 1.00 78.56 101 ASP A N 1
ATOM 786 C CA . ASP A 1 101 ? 1.402 -2.885 -10.791 1.00 78.56 101 ASP A CA 1
ATOM 787 C C . ASP A 1 101 ? 1.608 -3.919 -11.910 1.00 78.56 101 ASP A C 1
ATOM 789 O O . ASP A 1 101 ? 2.442 -3.736 -12.796 1.00 78.56 101 ASP A O 1
ATOM 793 N N . TRP A 1 102 ? 0.750 -4.944 -11.970 1.00 78.69 102 TRP A N 1
ATOM 794 C CA . TRP A 1 102 ? 0.774 -5.930 -13.050 1.00 78.69 102 TRP A CA 1
ATOM 795 C C . TRP A 1 102 ? 0.575 -5.295 -14.431 1.00 78.69 102 TRP A C 1
ATOM 797 O O . TRP A 1 102 ? 1.343 -5.583 -15.343 1.00 78.69 102 TRP A O 1
ATOM 807 N N . ARG A 1 103 ? -0.403 -4.393 -14.591 1.00 81.69 103 ARG A N 1
ATOM 808 C CA . ARG A 1 103 ? -0.641 -3.686 -15.862 1.00 81.69 103 ARG A CA 1
ATOM 809 C C . ARG A 1 103 ? 0.517 -2.786 -16.264 1.00 81.69 103 ARG A C 1
ATOM 811 O O . ARG A 1 103 ? 0.815 -2.683 -17.449 1.00 81.69 103 ARG A O 1
ATOM 818 N N . THR A 1 104 ? 1.159 -2.158 -15.286 1.00 75.19 104 THR A N 1
ATOM 819 C CA . THR A 1 104 ? 2.366 -1.358 -15.503 1.00 75.19 104 THR A CA 1
ATOM 820 C C . THR A 1 104 ? 3.480 -2.250 -16.051 1.00 75.19 104 THR A C 1
ATOM 822 O O . THR A 1 104 ? 4.039 -1.950 -17.099 1.00 75.19 104 THR A O 1
ATOM 825 N N . MET A 1 105 ? 3.731 -3.408 -15.430 1.00 71.38 105 MET A N 1
ATOM 826 C CA . MET A 1 105 ? 4.735 -4.374 -15.900 1.00 71.38 105 MET A CA 1
ATOM 827 C C . MET A 1 105 ? 4.414 -4.956 -17.285 1.00 71.38 105 MET A C 1
ATOM 829 O O . MET A 1 105 ? 5.316 -5.128 -18.102 1.00 71.38 105 MET A O 1
ATOM 833 N N . ASP A 1 106 ? 3.141 -5.240 -17.560 1.00 75.06 106 ASP A N 1
ATOM 834 C CA . ASP A 1 106 ? 2.666 -5.754 -18.850 1.00 75.06 106 ASP A CA 1
ATOM 835 C C . ASP A 1 106 ? 2.913 -4.740 -19.981 1.00 75.06 106 ASP A C 1
ATOM 837 O O . ASP A 1 106 ? 3.451 -5.092 -21.028 1.00 75.06 106 ASP A O 1
ATOM 841 N N . HIS A 1 107 ? 2.656 -3.449 -19.733 1.00 73.38 107 HIS A N 1
ATOM 842 C CA . HIS A 1 107 ? 2.950 -2.381 -20.693 1.00 73.38 107 HIS A CA 1
ATOM 843 C C . HIS A 1 107 ? 4.428 -2.355 -21.108 1.00 73.38 107 HIS A C 1
ATOM 845 O O . HIS A 1 107 ? 4.730 -2.270 -22.300 1.00 73.38 107 HIS A O 1
ATOM 851 N N . TYR A 1 108 ? 5.351 -2.460 -20.150 1.00 66.62 108 TYR A N 1
ATOM 852 C CA . TYR A 1 108 ? 6.786 -2.483 -20.451 1.00 66.62 108 TYR A CA 1
ATOM 853 C C . TYR A 1 108 ? 7.244 -3.781 -21.113 1.00 66.62 108 TYR A C 1
ATOM 855 O O . TYR A 1 108 ? 8.207 -3.767 -21.878 1.00 66.62 108 TYR A O 1
ATOM 863 N N . ARG A 1 109 ? 6.554 -4.897 -20.853 1.00 64.19 109 ARG A N 1
ATOM 864 C CA . ARG A 1 109 ? 6.801 -6.162 -21.550 1.00 64.19 109 ARG A CA 1
ATOM 865 C C . ARG A 1 109 ? 6.454 -6.054 -23.035 1.00 64.19 109 ARG A C 1
ATOM 867 O O . ARG A 1 109 ? 7.232 -6.517 -23.864 1.00 64.19 109 ARG A O 1
ATOM 874 N N . ASP A 1 110 ? 5.328 -5.422 -23.350 1.00 65.00 110 ASP A N 1
ATOM 875 C CA . ASP A 1 110 ? 4.860 -5.239 -24.727 1.00 65.00 110 ASP A CA 1
ATOM 876 C C . ASP A 1 110 ? 5.594 -4.108 -25.462 1.00 65.00 110 ASP A C 1
ATOM 878 O O . ASP A 1 110 ? 5.614 -4.069 -26.692 1.00 65.00 110 ASP A O 1
ATOM 882 N N . ASN A 1 111 ? 6.228 -3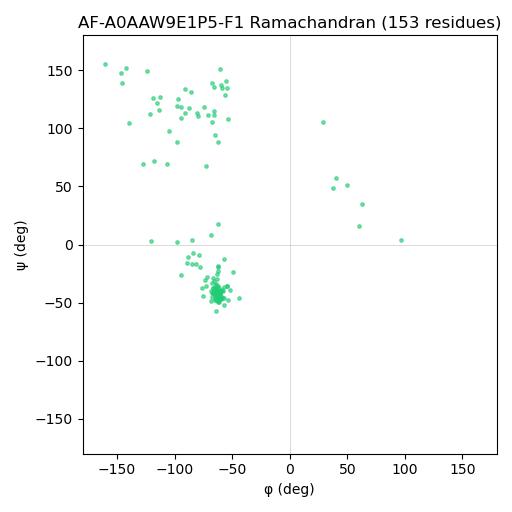.192 -24.725 1.00 61.00 111 ASN A N 1
ATOM 883 C CA . ASN A 1 111 ? 6.931 -2.043 -25.285 1.00 61.00 111 ASN A CA 1
ATOM 884 C C . ASN A 1 111 ? 8.382 -1.956 -24.764 1.00 61.00 111 ASN A C 1
ATOM 886 O O . ASN A 1 111 ? 8.725 -1.019 -24.035 1.00 61.00 111 ASN A O 1
ATOM 890 N N . PRO A 1 112 ? 9.272 -2.884 -25.173 1.00 56.38 112 PRO A N 1
ATOM 891 C CA . PRO A 1 112 ? 10.645 -2.976 -24.659 1.00 56.38 112 PRO A CA 1
ATOM 892 C C . PRO A 1 112 ? 11.498 -1.732 -24.958 1.00 56.38 112 PRO A C 1
ATOM 894 O O . PRO A 1 112 ? 12.483 -1.475 -24.272 1.00 56.38 112 PRO A O 1
ATOM 897 N N . GLN A 1 113 ? 11.089 -0.926 -25.940 1.00 51.56 113 GLN A N 1
ATOM 898 C CA . GLN A 1 113 ? 11.679 0.371 -26.284 1.00 51.56 113 GLN A CA 1
ATOM 899 C C . GLN A 1 113 ? 11.600 1.428 -25.169 1.00 51.56 113 GLN A C 1
ATOM 901 O O . GLN A 1 113 ? 12.418 2.341 -25.161 1.00 51.56 113 GLN A O 1
ATOM 906 N N . TYR A 1 114 ? 10.665 1.297 -24.218 1.00 53.38 114 TYR A N 1
ATOM 907 C CA . TYR A 1 114 ? 10.596 2.168 -23.034 1.00 53.38 114 TYR A CA 1
ATOM 908 C C . TYR A 1 114 ? 11.506 1.707 -21.887 1.00 53.38 114 TYR A C 1
ATOM 910 O O . TYR A 1 114 ? 11.469 2.316 -20.826 1.00 53.38 114 TYR A O 1
ATOM 918 N N . GLY A 1 115 ? 12.290 0.643 -22.114 1.00 49.09 115 GLY A N 1
ATOM 919 C CA . GLY A 1 115 ? 13.405 0.140 -21.312 1.00 49.09 115 GLY A CA 1
ATOM 920 C C . GLY A 1 115 ? 13.350 0.406 -19.806 1.00 49.09 115 GLY A C 1
ATOM 921 O O . GLY A 1 115 ? 13.680 1.492 -19.360 1.00 49.09 115 GLY A O 1
ATOM 922 N N . VAL A 1 116 ? 13.041 -0.608 -18.995 1.00 54.41 116 VAL A N 1
ATOM 923 C CA . VAL A 1 116 ? 12.918 -0.432 -17.542 1.00 54.41 116 VAL A CA 1
ATOM 924 C C . VAL A 1 116 ? 14.222 -0.758 -16.811 1.00 54.41 116 VAL A C 1
ATOM 926 O O . VAL A 1 116 ? 14.680 -1.905 -16.770 1.00 54.41 116 VAL A O 1
ATOM 929 N N . CYS A 1 117 ? 14.791 0.235 -16.130 1.00 54.00 117 CYS A N 1
ATOM 930 C CA . CYS A 1 117 ? 15.813 0.014 -15.103 1.00 54.00 117 CYS A CA 1
ATOM 931 C C . CYS A 1 117 ? 15.133 -0.543 -13.857 1.00 54.00 117 CYS A C 1
ATOM 933 O O . CYS A 1 117 ? 14.335 0.172 -13.254 1.00 54.00 117 CYS A O 1
ATOM 935 N N . LYS A 1 118 ? 15.482 -1.761 -13.432 1.00 52.38 118 LYS A N 1
ATOM 936 C CA . LYS A 1 118 ? 14.980 -2.381 -12.204 1.00 52.38 118 LYS A CA 1
ATOM 937 C C . LYS A 1 118 ? 16.031 -2.374 -11.093 1.00 52.38 118 LYS A C 1
ATOM 939 O O . LYS A 1 118 ? 16.910 -3.229 -11.006 1.00 52.38 118 LYS A O 1
ATOM 944 N N . GLN A 1 119 ? 15.954 -1.407 -10.187 1.00 49.81 119 GLN A N 1
ATOM 945 C CA . GLN A 1 119 ? 16.874 -1.349 -9.050 1.00 49.81 119 GLN A CA 1
ATOM 946 C C . GLN A 1 119 ? 16.458 -2.326 -7.942 1.00 49.81 119 GLN A C 1
ATOM 948 O O . GLN A 1 119 ? 15.455 -2.087 -7.281 1.00 49.81 119 GLN A O 1
ATOM 953 N N . TYR A 1 120 ? 17.237 -3.393 -7.714 1.00 48.34 120 TYR A N 1
ATOM 954 C CA . TYR A 1 120 ? 16.997 -4.368 -6.631 1.00 48.34 120 TYR A CA 1
ATOM 955 C C . TYR A 1 120 ? 17.681 -3.968 -5.303 1.00 48.34 120 TYR A C 1
ATOM 957 O O . TYR A 1 120 ? 17.442 -4.587 -4.268 1.00 48.34 120 TYR A O 1
ATOM 965 N N . SER A 1 121 ? 18.570 -2.963 -5.307 1.00 46.12 121 SER A N 1
ATOM 966 C CA . SER A 1 121 ? 19.364 -2.544 -4.136 1.00 46.12 121 SER A CA 1
ATOM 967 C C . SER A 1 121 ? 19.906 -1.115 -4.294 1.00 46.12 121 SER A C 1
ATOM 969 O O . SER A 1 121 ? 20.158 -0.677 -5.417 1.00 46.12 121 SER A O 1
ATOM 971 N N . LYS A 1 122 ? 20.199 -0.408 -3.183 1.00 48.06 122 LYS A N 1
ATOM 972 C CA . LYS A 1 122 ? 20.916 0.896 -3.176 1.00 48.06 122 LYS A CA 1
ATOM 973 C C . LYS A 1 122 ? 22.206 0.893 -4.012 1.00 48.06 122 LYS A C 1
ATOM 975 O O . LYS A 1 122 ? 22.639 1.952 -4.451 1.00 48.06 122 LYS A O 1
ATOM 980 N N . HIS A 1 123 ? 22.797 -0.280 -4.232 1.00 41.75 123 HIS A N 1
ATOM 981 C CA . HIS A 1 123 ? 24.051 -0.465 -4.961 1.00 41.75 123 HIS A CA 1
ATOM 982 C C . HIS A 1 123 ? 23.923 -1.361 -6.198 1.00 41.75 123 HIS A C 1
ATOM 984 O O . HIS A 1 123 ? 24.931 -1.658 -6.831 1.00 41.75 123 HIS A O 1
ATOM 990 N N . THR A 1 124 ? 22.720 -1.831 -6.546 1.00 42.78 124 THR A N 1
ATOM 991 C CA . THR A 1 124 ? 22.552 -2.767 -7.667 1.00 42.78 124 THR A CA 1
ATOM 992 C C . THR A 1 124 ? 21.312 -2.425 -8.478 1.00 42.78 124 THR A C 1
ATOM 994 O O . THR A 1 124 ? 20.177 -2.682 -8.066 1.00 42.78 124 THR A O 1
ATOM 997 N N . ILE A 1 125 ? 21.555 -1.827 -9.644 1.00 48.59 125 ILE A N 1
ATOM 998 C CA . ILE A 1 125 ? 20.556 -1.580 -10.680 1.00 48.59 125 ILE A CA 1
ATOM 999 C C . ILE A 1 125 ? 20.646 -2.750 -11.654 1.00 48.59 125 ILE A C 1
ATOM 1001 O O . ILE A 1 125 ? 21.640 -2.880 -12.368 1.00 48.59 125 ILE A O 1
ATOM 1005 N N . TYR A 1 126 ? 19.644 -3.626 -11.649 1.00 45.59 126 TYR A N 1
ATOM 1006 C CA . TYR A 1 126 ? 19.523 -4.648 -12.678 1.00 45.59 126 TYR A CA 1
ATOM 1007 C C . TYR A 1 126 ? 18.679 -4.088 -13.807 1.00 45.59 126 TYR A C 1
ATOM 1009 O O . TYR A 1 126 ? 17.631 -3.485 -13.611 1.00 45.59 126 TYR A O 1
ATOM 1017 N N . MET A 1 127 ? 19.143 -4.277 -15.021 1.00 47.19 127 MET A N 1
ATOM 1018 C CA . MET A 1 127 ? 18.415 -3.824 -16.183 1.00 47.19 127 MET A CA 1
ATOM 1019 C C . MET A 1 127 ? 17.403 -4.895 -16.587 1.00 47.19 127 MET A C 1
ATOM 1021 O O . MET A 1 127 ? 17.764 -6.068 -16.691 1.00 47.19 127 MET A O 1
ATOM 1025 N N . TYR A 1 128 ? 16.145 -4.513 -16.809 1.00 49.44 128 TYR A N 1
ATOM 1026 C CA . TYR A 1 128 ? 15.178 -5.379 -17.477 1.00 49.44 128 TYR A CA 1
ATOM 1027 C C . TYR A 1 128 ? 14.732 -4.698 -18.765 1.00 49.44 128 TYR A C 1
ATOM 1029 O O . TYR A 1 128 ? 13.624 -4.184 -18.894 1.00 49.44 128 TYR A O 1
ATOM 1037 N N . VAL A 1 129 ? 15.652 -4.681 -19.724 1.00 50.12 129 VAL A N 1
ATOM 1038 C CA . VAL A 1 129 ? 15.344 -4.352 -21.110 1.00 50.12 129 VAL A CA 1
ATOM 1039 C C . VAL A 1 129 ? 15.611 -5.601 -21.931 1.00 50.12 129 VAL A C 1
ATOM 1041 O O . VAL A 1 129 ? 16.711 -6.161 -21.896 1.00 50.12 129 VAL A O 1
ATOM 1044 N N . TRP A 1 130 ? 14.582 -6.077 -22.627 1.00 41.44 130 TRP A N 1
ATOM 1045 C CA . TRP A 1 130 ? 14.747 -7.121 -23.627 1.00 41.44 130 TRP A CA 1
ATOM 1046 C C . TRP A 1 130 ? 15.592 -6.531 -24.768 1.00 41.44 130 TRP A C 1
ATOM 1048 O O . TRP A 1 130 ? 15.157 -5.581 -25.412 1.00 41.44 130 TRP A O 1
ATOM 1058 N N . ASN A 1 131 ? 16.805 -7.051 -24.980 1.00 44.62 131 ASN A N 1
ATOM 1059 C CA . ASN A 1 131 ? 17.745 -6.636 -26.037 1.00 44.62 131 ASN A CA 1
ATOM 1060 C C . ASN A 1 131 ? 18.272 -5.183 -25.982 1.00 44.62 131 ASN A C 1
ATOM 1062 O O . ASN A 1 131 ? 18.519 -4.586 -27.027 1.00 44.62 131 ASN A O 1
ATOM 1066 N N . SER A 1 132 ? 18.487 -4.608 -24.796 1.00 45.84 132 SER A N 1
ATOM 1067 C CA . SER A 1 132 ? 19.305 -3.387 -24.659 1.00 45.84 132 SER A CA 1
ATOM 1068 C C . SER A 1 132 ? 20.436 -3.621 -23.668 1.00 45.84 132 SER A C 1
ATOM 1070 O O . SER A 1 132 ? 20.253 -4.386 -22.726 1.00 45.84 132 SER A O 1
ATOM 1072 N N . ASP A 1 133 ? 21.567 -2.945 -23.880 1.00 49.97 133 ASP A N 1
ATOM 1073 C CA . ASP A 1 133 ? 22.735 -2.899 -22.983 1.00 49.97 133 ASP A CA 1
ATOM 1074 C C . ASP A 1 133 ? 22.749 -1.641 -22.093 1.00 49.97 133 ASP A C 1
ATOM 1076 O O . ASP A 1 133 ? 23.698 -1.398 -21.345 1.00 49.97 133 ASP A O 1
ATOM 1080 N N . TRP A 1 134 ? 21.716 -0.802 -22.203 1.00 49.09 134 TRP A N 1
ATOM 1081 C CA . TRP A 1 134 ? 21.630 0.481 -21.516 1.00 49.09 134 TRP A CA 1
ATOM 1082 C C . TRP A 1 134 ? 20.213 0.790 -21.030 1.00 49.09 134 TRP A C 1
ATOM 1084 O O . TRP A 1 134 ? 19.219 0.364 -21.627 1.00 49.09 134 TRP A O 1
ATOM 1094 N N . CYS A 1 135 ? 20.139 1.576 -19.957 1.00 54.72 135 CYS A N 1
ATOM 1095 C CA . CYS A 1 135 ? 18.904 2.158 -19.453 1.00 54.72 135 CYS A CA 1
ATOM 1096 C C . CYS A 1 135 ? 19.153 3.543 -18.828 1.00 54.72 135 CYS A C 1
ATOM 1098 O O . CYS A 1 135 ? 20.225 3.792 -18.275 1.00 54.72 135 CYS A O 1
ATOM 1100 N N . ASP A 1 136 ? 18.176 4.449 -18.919 1.00 49.19 136 ASP A N 1
ATOM 1101 C CA . ASP A 1 136 ? 18.271 5.805 -18.375 1.00 49.19 136 ASP A CA 1
ATOM 1102 C C . ASP A 1 136 ? 17.730 5.866 -16.933 1.00 49.19 136 ASP A C 1
ATOM 1104 O O . ASP A 1 136 ? 16.540 5.700 -16.671 1.00 49.19 136 ASP A O 1
ATOM 1108 N N . HIS A 1 137 ? 18.617 6.127 -15.972 1.00 49.00 137 HIS A N 1
ATOM 1109 C CA . HIS A 1 137 ? 18.299 6.309 -14.556 1.00 49.00 137 HIS A CA 1
ATOM 1110 C C . HIS A 1 137 ? 18.582 7.761 -14.153 1.00 49.00 137 HIS A C 1
ATOM 1112 O O . HIS A 1 137 ? 19.735 8.185 -14.189 1.00 49.00 137 HIS A O 1
ATOM 1118 N N . PHE A 1 138 ? 17.557 8.535 -13.769 1.00 48.59 138 PHE A N 1
ATOM 1119 C CA . PHE A 1 138 ? 17.695 9.973 -13.455 1.00 48.59 138 PHE A CA 1
ATOM 1120 C C . PHE A 1 138 ? 18.452 10.763 -14.545 1.00 48.59 138 PHE A C 1
ATOM 1122 O O . PHE A 1 138 ? 19.447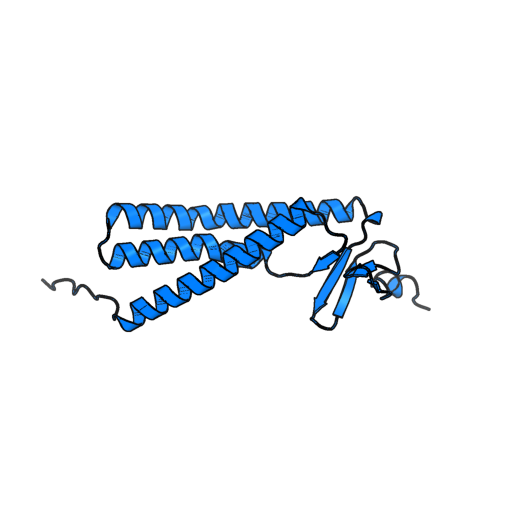 11.426 -14.251 1.00 48.59 138 PHE A O 1
ATOM 1129 N N . ASP A 1 139 ? 18.033 10.628 -15.808 1.00 46.41 139 ASP A N 1
ATOM 1130 C CA . ASP A 1 139 ? 18.676 11.252 -16.981 1.00 46.41 139 ASP A CA 1
ATOM 1131 C C . ASP A 1 139 ? 20.148 10.847 -17.208 1.00 46.41 139 ASP A C 1
ATOM 1133 O O . ASP A 1 139 ? 20.880 11.485 -17.966 1.00 46.41 139 ASP A O 1
ATOM 1137 N N . LYS A 1 140 ? 20.609 9.769 -16.560 1.00 41.19 140 LYS A N 1
ATOM 1138 C CA . LYS A 1 140 ? 21.942 9.194 -16.759 1.00 41.19 140 LYS A CA 1
ATOM 1139 C C . LYS A 1 140 ? 21.829 7.824 -17.405 1.00 41.19 140 LYS A C 1
ATOM 1141 O O . LYS A 1 140 ? 21.178 6.931 -16.870 1.00 41.19 140 LYS A O 1
ATOM 1146 N N . ARG A 1 141 ? 22.547 7.636 -18.511 1.00 52.44 141 ARG A N 1
ATOM 1147 C CA . ARG A 1 141 ? 22.666 6.343 -19.185 1.00 52.44 141 ARG A CA 1
ATOM 1148 C C . ARG A 1 141 ? 23.522 5.393 -18.344 1.00 52.44 141 ARG A C 1
ATOM 1150 O O . ARG A 1 141 ? 24.725 5.603 -18.200 1.00 52.44 141 ARG A O 1
ATOM 1157 N N . VAL A 1 142 ? 22.912 4.349 -17.795 1.00 55.28 142 VAL A N 1
ATOM 1158 C CA . VAL A 1 142 ? 23.581 3.265 -17.067 1.00 55.28 142 VAL A CA 1
ATOM 1159 C C . VAL A 1 142 ? 23.770 2.090 -18.026 1.00 55.28 142 VAL A C 1
ATOM 1161 O O . VAL A 1 142 ? 22.798 1.553 -18.551 1.00 55.28 142 VAL A O 1
ATOM 1164 N N . GLN A 1 143 ? 25.026 1.707 -18.269 1.00 50.28 143 GLN A N 1
ATOM 1165 C CA . GLN A 1 143 ? 25.398 0.518 -19.040 1.00 50.28 143 GLN A CA 1
ATOM 1166 C C . GLN A 1 143 ? 25.714 -0.619 -18.065 1.00 50.28 143 GLN A C 1
ATOM 1168 O O . GLN A 1 143 ? 26.853 -0.776 -17.628 1.00 50.28 143 GLN A O 1
ATOM 1173 N N . THR A 1 144 ? 24.710 -1.392 -17.669 1.00 45.66 144 THR A N 1
ATOM 1174 C CA . THR A 1 144 ? 24.929 -2.683 -17.001 1.00 45.66 144 THR A CA 1
ATOM 1175 C C . THR A 1 144 ? 24.308 -3.758 -17.877 1.00 45.66 144 THR A C 1
ATOM 1177 O O . THR A 1 144 ? 23.136 -3.618 -18.213 1.00 45.66 144 THR A O 1
ATOM 1180 N N . PRO A 1 145 ? 25.043 -4.816 -18.266 1.00 44.91 145 PRO A N 1
ATOM 1181 C CA . PRO A 1 145 ? 24.532 -5.804 -19.209 1.00 44.91 145 PRO A CA 1
ATOM 1182 C C . PRO A 1 145 ? 23.256 -6.460 -18.673 1.00 44.91 145 PRO A C 1
ATOM 1184 O O . PRO A 1 145 ? 23.179 -6.846 -17.501 1.00 44.91 145 PRO A O 1
ATOM 1187 N N . SER A 1 146 ? 22.249 -6.585 -19.542 1.00 41.41 146 SER A N 1
ATOM 1188 C CA . SER A 1 146 ? 21.035 -7.344 -19.242 1.00 41.41 146 SER A CA 1
ATOM 1189 C C . SER A 1 146 ? 21.447 -8.789 -18.940 1.00 41.41 146 SER A C 1
ATOM 1191 O O . SER A 1 146 ? 22.271 -9.340 -19.675 1.00 41.41 146 SER A O 1
ATOM 1193 N N . PRO A 1 147 ? 20.898 -9.459 -17.910 1.00 45.88 147 PRO A N 1
ATOM 1194 C CA . PRO A 1 147 ? 21.257 -10.845 -17.596 1.00 45.88 147 PRO A CA 1
ATOM 1195 C C . PRO A 1 147 ? 21.028 -11.838 -18.757 1.00 45.88 147 PRO A C 1
ATOM 1197 O O . PRO A 1 147 ? 21.522 -12.962 -18.695 1.00 45.88 147 PRO A O 1
ATOM 1200 N N . ILE A 1 148 ? 20.315 -11.433 -19.817 1.00 46.44 148 ILE A N 1
ATOM 1201 C CA . ILE A 1 148 ? 20.115 -12.205 -21.053 1.00 46.44 148 ILE A CA 1
ATOM 1202 C C . ILE A 1 148 ? 21.364 -12.178 -21.957 1.00 46.44 148 ILE A C 1
ATOM 1204 O O . ILE A 1 148 ? 21.728 -13.221 -22.493 1.00 46.44 148 ILE A O 1
ATOM 1208 N N . ALA A 1 149 ? 22.089 -11.056 -22.044 1.00 43.88 149 ALA A N 1
ATOM 1209 C CA . ALA A 1 149 ? 23.298 -10.938 -22.875 1.00 43.88 149 ALA A CA 1
ATOM 1210 C C . ALA A 1 149 ? 24.434 -11.877 -22.415 1.00 43.88 149 ALA A C 1
ATOM 1212 O O . ALA A 1 149 ? 25.258 -12.316 -23.214 1.00 43.88 149 ALA A O 1
ATOM 1213 N N . ASN A 1 150 ? 24.433 -12.257 -21.132 1.00 42.84 150 ASN A N 1
ATOM 1214 C CA . ASN A 1 150 ? 25.376 -13.227 -20.570 1.00 42.84 150 ASN A CA 1
ATOM 1215 C C . ASN A 1 150 ? 24.957 -14.697 -20.758 1.00 42.84 150 ASN A C 1
ATOM 1217 O O . ASN A 1 150 ? 25.734 -15.580 -20.410 1.00 42.84 150 ASN A O 1
ATOM 1221 N N . ARG A 1 151 ? 23.747 -14.991 -21.263 1.00 45.75 151 ARG A N 1
ATOM 1222 C CA . ARG A 1 151 ? 23.314 -16.374 -21.554 1.00 45.75 151 ARG A CA 1
ATOM 1223 C C . ARG A 1 151 ? 23.558 -16.795 -22.999 1.00 45.75 151 ARG A C 1
ATOM 1225 O O . ARG A 1 151 ? 23.723 -17.985 -23.241 1.00 45.75 151 ARG A O 1
ATOM 1232 N N . GLU A 1 152 ? 23.592 -15.855 -23.940 1.00 43.81 152 GLU A N 1
ATOM 1233 C CA . GLU A 1 152 ? 23.888 -16.158 -25.350 1.00 43.81 152 GLU A CA 1
ATOM 1234 C C . GLU A 1 152 ? 25.391 -16.197 -25.654 1.00 43.81 152 GLU A C 1
ATOM 1236 O O . GLU A 1 152 ? 25.797 -16.820 -26.628 1.00 43.81 152 GLU A O 1
ATOM 1241 N N . ASN A 1 153 ? 26.225 -15.638 -24.775 1.00 41.81 153 ASN A N 1
ATOM 1242 C CA . ASN A 1 153 ? 27.681 -15.731 -24.859 1.00 41.81 153 ASN A CA 1
ATOM 1243 C C . ASN A 1 153 ? 28.224 -16.680 -23.783 1.00 41.81 153 ASN A C 1
ATOM 1245 O O . ASN A 1 153 ? 28.873 -16.256 -22.828 1.00 41.81 153 ASN A O 1
ATOM 1249 N N . THR A 1 154 ? 27.949 -17.975 -23.940 1.00 33.53 154 THR A N 1
ATOM 1250 C CA . THR A 1 154 ? 28.776 -19.012 -23.304 1.00 33.53 154 THR A CA 1
ATOM 1251 C C . THR A 1 154 ? 29.779 -19.478 -24.366 1.00 33.53 154 THR A C 1
ATOM 1253 O O . THR A 1 154 ? 29.320 -19.800 -25.463 1.00 33.53 154 THR A O 1
ATOM 1256 N N . PRO A 1 155 ? 31.102 -19.444 -24.113 1.00 44.91 155 PRO A N 1
ATOM 1257 C CA . PRO A 1 155 ? 32.091 -19.977 -25.052 1.00 44.91 155 PRO A CA 1
ATOM 1258 C C . PRO A 1 155 ? 31.932 -21.485 -25.276 1.00 44.91 155 PRO A C 1
ATOM 1260 O O . PRO A 1 155 ? 31.427 -22.174 -24.357 1.00 44.91 155 PRO A O 1
#

Solvent-accessible surface area (backbone atoms only — not comparable to full-atom values): 8325 Å² total; per-residue (Å²): 134,84,76,80,76,80,79,68,75,53,69,68,60,50,51,52,49,53,52,51,26,51,52,33,30,53,52,6,47,51,24,44,50,51,55,50,48,46,56,73,63,61,56,46,45,45,70,66,62,72,31,62,72,37,32,34,33,26,36,45,15,51,18,47,52,29,45,51,42,25,71,78,55,53,62,35,73,58,25,50,51,50,19,54,50,28,53,58,44,23,58,57,51,32,51,52,47,47,49,47,52,50,53,46,53,49,52,47,67,79,37,41,91,57,26,37,33,31,31,78,45,104,88,38,70,44,43,58,26,77,93,40,55,59,28,51,55,92,92,36,82,44,76,48,73,16,76,64,68,62,66,78,63,66,135

Nearest PDB structures (foldseek):
  7n0k-assembly1_A  TM=2.548E-01  e=3.888E+00  Mus musculus

Mean predicted aligned error: 12.7 Å

Radius of gyration: 22.41 Å; Cα contacts (8 Å, |Δi|>4): 195; chains: 1; bounding box: 54×31×65 Å

Foldseek 3Di:
DDDPPPPQDDPVNLVVLLVVLVVLQVLLVVLVVLLVCCLVVVALEDEPDPSLVSVLSNLQSQLSVLCSCLSVPNVVVVSPVSSVVSNVVSVVRSVVSVVSNVVSVVVCVVVLVSWYFYHPDPPDTATDRDPDQWGADPNDIDRDGHPVVVVVPDD

Organism: Klebsiella aerogenes (NCBI:txid548)

Secondary structure (DSSP, 8-state):
-------PPPHHHHHHHHHHHHHHHHHHHHHHHHHHHHHHH--SEEE--THHHHTTHHHHHHHHHHHHHHHHTTTHHHHHHHHHHHHHHHHHHHHHHHHHHHHHHHHHHH-GGG-EEEEEETTEEEEE-TT-S-EEETTEEE----TTHHHH---

Sequence (155 aa):
MVSPTRRSLAPDAFLLLAIFCLYLFVIGLYASITVLEHWLRLPNYLTDNRETFLVGALPLAIAGLLGLLAGVGVKKRLMVRLCKVFCAFSLIYIAAFAWLDWRTMDHYRDNPQYGVCKQYSKHTIYMYVWNSDWCDHFDKRVQTPSPIANRENTP